Protein AF-A0A9D2SIC4-F1 (afdb_monomer_lite)

Foldseek 3Di:
DPVVVVVVVVVVVVVVVVVVLVVLLVVLVVLLVVLVVLVVCLVVVLVVVQVVCCVVPVDGDPDPVVSCCDPPNVVSNVSSVVSNCSSVVSNVCSVCCVVCVVVVVVVVVVVVVVVVD

Organism: NCBI:txid2838495

Radius of gyration: 25.0 Å; chains: 1; bounding box: 64×17×77 Å

pLDDT: mean 76.5, std 6.78, range [53.62, 87.38]

Structure (mmCIF, N/CA/C/O backbone):
data_AF-A0A9D2SIC4-F1
#
_entry.id   AF-A0A9D2SIC4-F1
#
loop_
_atom_site.group_PDB
_atom_site.id
_atom_site.type_symbol
_atom_site.label_atom_id
_atom_site.label_alt_id
_atom_site.label_comp_id
_atom_site.label_asym_id
_atom_site.label_entity_id
_atom_site.label_seq_id
_atom_site.pdbx_PDB_ins_code
_atom_site.Cartn_x
_atom_site.Cartn_y
_atom_site.Cartn_z
_atom_s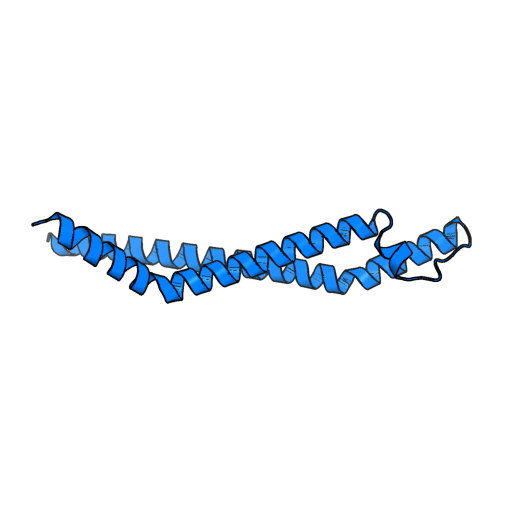ite.occupancy
_atom_site.B_iso_or_equiv
_atom_site.auth_seq_id
_atom_site.auth_comp_id
_atom_site.auth_asym_id
_atom_site.auth_atom_id
_atom_site.pdbx_PDB_model_num
ATOM 1 N N . MET A 1 1 ? -14.793 -7.839 49.704 1.00 56.19 1 MET A N 1
ATOM 2 C CA . MET A 1 1 ? -13.582 -8.036 48.871 1.00 56.19 1 MET A CA 1
ATOM 3 C C . MET A 1 1 ? -13.910 -8.472 47.438 1.00 56.19 1 MET A C 1
ATOM 5 O O . MET A 1 1 ? -12.996 -8.715 46.670 1.00 56.19 1 MET A O 1
ATOM 9 N N . THR A 1 2 ? -15.197 -8.521 47.065 1.00 61.50 2 THR A N 1
ATOM 10 C CA . THR A 1 2 ? -15.716 -9.109 45.822 1.00 61.50 2 THR A CA 1
ATOM 11 C C . THR A 1 2 ? -15.608 -8.198 44.596 1.00 61.50 2 THR A C 1
ATOM 13 O O . THR A 1 2 ? -15.353 -8.634 43.485 1.00 61.50 2 THR A O 1
ATOM 16 N N . ALA A 1 3 ? -15.814 -6.900 44.801 1.00 63.94 3 ALA A N 1
ATOM 17 C CA . ALA A 1 3 ? -15.863 -5.926 43.716 1.00 63.94 3 ALA A CA 1
ATOM 18 C C . ALA A 1 3 ? -14.479 -5.646 43.106 1.00 63.94 3 ALA A C 1
ATOM 20 O O . ALA A 1 3 ? -14.366 -5.395 41.912 1.00 63.94 3 ALA A O 1
ATOM 21 N N . ASP A 1 4 ? -13.423 -5.755 43.911 1.00 66.12 4 ASP A N 1
ATOM 22 C CA . ASP A 1 4 ? -12.075 -5.314 43.541 1.00 66.12 4 ASP A CA 1
ATOM 23 C C . ASP A 1 4 ? -11.447 -6.183 42.435 1.00 66.12 4 ASP A C 1
ATOM 25 O O . ASP A 1 4 ? -10.745 -5.693 41.553 1.00 66.12 4 ASP A O 1
ATOM 29 N N . TYR A 1 5 ? -11.761 -7.483 42.412 1.00 67.25 5 TYR A N 1
ATOM 30 C CA . TYR A 1 5 ? -11.311 -8.382 41.345 1.00 67.25 5 TYR A CA 1
ATOM 31 C C . TYR A 1 5 ? -12.154 -8.303 40.073 1.00 67.25 5 TYR A C 1
ATOM 33 O O . TYR A 1 5 ? -11.638 -8.597 38.995 1.00 67.25 5 TYR A O 1
ATOM 41 N N . ILE A 1 6 ? -13.421 -7.899 40.177 1.00 72.69 6 ILE A N 1
ATOM 42 C CA . ILE A 1 6 ? -14.285 -7.692 39.008 1.00 72.69 6 ILE A CA 1
ATOM 43 C C . ILE A 1 6 ? -13.803 -6.455 38.249 1.00 72.69 6 ILE A C 1
ATOM 45 O O . ILE A 1 6 ? -13.565 -6.537 37.048 1.00 72.69 6 ILE A O 1
ATOM 49 N N . ILE A 1 7 ? -13.539 -5.360 38.969 1.00 71.81 7 ILE A N 1
ATOM 50 C CA . ILE A 1 7 ? -13.030 -4.108 38.394 1.00 71.81 7 ILE A CA 1
ATOM 51 C C . ILE A 1 7 ? -11.665 -4.346 37.731 1.00 71.81 7 ILE A C 1
ATOM 53 O O . ILE A 1 7 ? -11.491 -4.078 36.545 1.00 71.81 7 ILE A O 1
ATOM 57 N N . LYS A 1 8 ? -10.729 -4.993 38.440 1.00 72.00 8 LYS A N 1
ATOM 58 C CA . LYS A 1 8 ? -9.387 -5.286 37.909 1.00 72.00 8 LYS A CA 1
ATOM 59 C C . LYS A 1 8 ? -9.402 -6.217 36.686 1.00 72.00 8 LYS A C 1
ATOM 61 O O . LYS A 1 8 ? -8.562 -6.084 35.794 1.00 72.00 8 LYS A O 1
ATOM 66 N N . GLY A 1 9 ? -10.340 -7.167 36.635 1.00 68.38 9 GLY A N 1
ATOM 67 C CA . GLY A 1 9 ? -10.537 -8.048 35.481 1.00 68.38 9 GLY A CA 1
ATOM 68 C C . GLY A 1 9 ? -11.117 -7.319 34.265 1.00 68.38 9 GLY A C 1
ATOM 69 O O . GLY A 1 9 ? -10.720 -7.591 33.128 1.00 68.38 9 GLY A O 1
ATOM 70 N N . GLU A 1 10 ? -12.019 -6.370 34.499 1.00 69.88 10 GLU A N 1
ATOM 71 C CA . GLU A 1 10 ? -12.641 -5.555 33.457 1.00 69.88 10 GLU A CA 1
ATOM 72 C C . GLU A 1 10 ? -11.651 -4.545 32.856 1.00 69.88 10 GLU A C 1
ATOM 74 O O . GLU A 1 10 ? -11.548 -4.443 31.629 1.00 69.88 10 GLU A O 1
ATOM 79 N N . ASP A 1 11 ? -10.819 -3.919 33.694 1.00 67.38 11 ASP A N 1
ATOM 80 C CA . ASP A 1 11 ? -9.746 -3.007 33.281 1.00 67.38 11 ASP A CA 1
ATOM 81 C C . ASP A 1 11 ? -8.703 -3.703 32.397 1.00 67.38 11 ASP A C 1
ATOM 83 O O . ASP A 1 11 ? -8.354 -3.214 31.317 1.00 67.38 11 ASP A O 1
ATOM 87 N N . ALA A 1 12 ? -8.247 -4.895 32.800 1.00 67.81 12 ALA A N 1
ATOM 88 C CA . ALA A 1 12 ? -7.274 -5.677 32.037 1.00 67.81 12 ALA A CA 1
ATOM 89 C C . ALA A 1 12 ? -7.822 -6.105 30.663 1.00 67.81 12 ALA A C 1
ATOM 91 O O . ALA A 1 12 ? -7.109 -6.086 29.651 1.00 67.81 12 ALA A O 1
ATOM 92 N N . LYS A 1 13 ? -9.111 -6.462 30.595 1.00 68.75 13 LYS A N 1
ATOM 93 C CA . LYS A 1 13 ? -9.782 -6.827 29.341 1.00 68.75 13 LYS A CA 1
ATOM 94 C C . LYS A 1 13 ? -9.932 -5.611 28.424 1.00 68.75 13 LYS A C 1
ATOM 96 O O . LYS A 1 13 ? -9.651 -5.705 27.227 1.00 68.75 13 LYS A O 1
ATOM 101 N N . ASN A 1 14 ? -10.323 -4.463 28.974 1.00 68.94 14 ASN A N 1
ATOM 102 C CA . ASN A 1 14 ? -10.494 -3.223 28.221 1.00 68.94 14 ASN A CA 1
ATOM 103 C C . ASN A 1 14 ? -9.150 -2.711 27.667 1.00 68.94 14 ASN A C 1
ATOM 105 O O . ASN A 1 14 ? -9.034 -2.399 26.476 1.00 68.94 14 ASN A O 1
ATOM 109 N N . GLN A 1 15 ? -8.089 -2.769 28.475 1.00 70.69 15 GLN A N 1
ATOM 110 C CA . GLN A 1 15 ? -6.729 -2.423 28.065 1.00 70.69 15 GLN A CA 1
ATOM 111 C C . GLN A 1 15 ? -6.230 -3.302 26.909 1.00 70.69 15 GLN A C 1
ATOM 113 O O . GLN A 1 15 ? -5.744 -2.777 25.905 1.00 70.69 15 GLN A O 1
ATOM 118 N N . LYS A 1 16 ? -6.420 -4.628 26.993 1.00 69.44 16 LYS A N 1
ATOM 119 C CA . LYS A 1 16 ? -6.037 -5.564 25.923 1.00 69.44 16 LYS A CA 1
ATOM 120 C C . LYS A 1 16 ? -6.768 -5.266 24.611 1.00 69.44 16 LYS A C 1
ATOM 122 O O . LYS A 1 16 ? -6.141 -5.185 23.559 1.00 69.44 16 LYS A O 1
ATOM 127 N N . THR A 1 17 ? -8.082 -5.029 24.669 1.00 71.81 17 THR A N 1
ATOM 128 C CA . THR A 1 17 ? -8.867 -4.708 23.462 1.00 71.81 17 THR A CA 1
ATOM 129 C C . THR A 1 17 ? -8.482 -3.370 22.832 1.00 71.81 17 THR A C 1
ATOM 131 O O . THR A 1 17 ? -8.541 -3.222 21.612 1.00 71.81 17 THR A O 1
ATOM 134 N N . THR A 1 18 ? -8.062 -2.399 23.642 1.00 69.25 18 THR A N 1
ATOM 135 C CA . THR A 1 18 ? -7.601 -1.090 23.164 1.00 69.25 18 THR A CA 1
ATOM 136 C C . THR A 1 18 ? -6.216 -1.192 22.527 1.00 69.25 18 THR A C 1
ATOM 138 O O . THR A 1 18 ? -5.962 -0.565 21.497 1.00 69.25 18 THR A O 1
ATOM 141 N N . PHE A 1 19 ? -5.339 -2.030 23.082 1.00 70.38 19 PHE A N 1
ATOM 142 C CA . PHE A 1 19 ? -4.017 -2.297 22.526 1.00 70.38 19 PHE A CA 1
ATOM 143 C C . PHE A 1 19 ? -4.097 -3.008 21.167 1.00 70.38 19 PHE A C 1
ATOM 145 O O . PHE A 1 19 ? -3.541 -2.509 20.190 1.00 70.38 19 PHE A O 1
ATOM 152 N N . ASP A 1 20 ? -4.878 -4.088 21.057 1.00 73.88 20 ASP A N 1
ATOM 153 C CA . ASP A 1 20 ? -5.068 -4.821 19.793 1.00 73.88 20 ASP A CA 1
ATOM 154 C C . ASP A 1 20 ? -5.634 -3.933 18.674 1.00 73.88 20 ASP A C 1
ATOM 156 O O . ASP A 1 20 ? -5.272 -4.074 17.503 1.00 73.88 20 ASP A O 1
ATOM 160 N N . LYS A 1 21 ? -6.508 -2.981 19.021 1.00 71.94 21 LYS A N 1
ATOM 161 C CA . LYS A 1 21 ? -7.026 -1.987 18.071 1.00 71.94 21 LYS A CA 1
ATOM 162 C C . LYS A 1 21 ? -5.931 -1.065 17.549 1.00 71.94 21 LYS A C 1
ATOM 164 O O . LYS A 1 21 ? -5.830 -0.879 16.338 1.00 71.94 21 LYS A O 1
ATOM 169 N N . ARG A 1 22 ? -5.111 -0.503 18.443 1.00 75.38 22 ARG A N 1
ATOM 170 C CA . ARG A 1 22 ? -4.008 0.392 18.060 1.00 75.38 22 ARG A CA 1
ATOM 171 C C . ARG A 1 22 ? -2.983 -0.337 17.202 1.00 75.38 22 ARG A C 1
ATOM 173 O O . ARG A 1 22 ? -2.556 0.205 16.190 1.00 75.38 22 ARG A O 1
ATOM 180 N N . VAL A 1 23 ? -2.664 -1.583 17.547 1.00 80.75 23 VAL A N 1
ATOM 181 C CA . VAL A 1 23 ? -1.759 -2.430 16.759 1.00 80.75 23 VAL A CA 1
ATOM 182 C C . VAL A 1 23 ? -2.316 -2.677 15.358 1.00 80.75 23 VAL A C 1
ATOM 184 O O . VAL A 1 23 ? -1.598 -2.474 14.384 1.00 80.75 23 VAL A O 1
ATOM 187 N N . LYS A 1 24 ? -3.602 -3.030 15.217 1.00 75.81 24 LYS A N 1
ATOM 188 C CA . LYS A 1 24 ? -4.227 -3.191 13.891 1.00 75.81 24 LYS A CA 1
ATOM 189 C C . LYS A 1 24 ? -4.168 -1.911 13.061 1.00 75.81 24 LYS A C 1
ATOM 191 O O . LYS A 1 24 ? -3.833 -1.976 11.884 1.00 75.81 24 LYS A O 1
ATOM 196 N N . LEU A 1 25 ? -4.454 -0.760 13.667 1.00 78.38 25 LEU A N 1
ATOM 197 C CA . LEU A 1 25 ? -4.444 0.528 12.973 1.00 78.38 25 LEU A CA 1
ATOM 198 C C . LEU A 1 25 ? -3.028 0.900 12.498 1.00 78.38 25 LEU A C 1
ATOM 200 O O . LEU A 1 25 ? -2.860 1.321 11.356 1.00 78.38 25 LEU A O 1
ATOM 204 N N . ILE A 1 26 ? -2.008 0.650 13.327 1.00 82.62 26 ILE A N 1
ATOM 205 C CA . ILE A 1 26 ? -0.597 0.829 12.955 1.00 82.62 26 ILE A CA 1
ATOM 206 C C . ILE A 1 26 ? -0.212 -0.116 11.812 1.00 82.62 26 ILE A C 1
ATOM 208 O O . ILE A 1 26 ? 0.383 0.337 10.842 1.00 82.62 26 ILE A O 1
ATOM 212 N N . ILE A 1 27 ? -0.583 -1.400 11.877 1.00 83.50 27 ILE A N 1
ATOM 213 C CA . ILE A 1 27 ? -0.276 -2.376 10.818 1.00 83.50 27 ILE A CA 1
ATOM 214 C C . ILE A 1 27 ? -0.887 -1.938 9.484 1.00 83.50 27 ILE A C 1
ATOM 216 O O . ILE A 1 27 ? -0.170 -1.879 8.489 1.00 83.50 27 ILE A O 1
ATOM 220 N N . PHE A 1 28 ? -2.176 -1.577 9.453 1.00 81.62 28 PHE A N 1
ATOM 221 C CA . PHE A 1 28 ? -2.827 -1.111 8.222 1.00 81.62 28 PHE A CA 1
ATOM 222 C C . PHE A 1 28 ? -2.234 0.205 7.707 1.00 81.62 28 PHE A C 1
ATOM 224 O O . PHE A 1 28 ? -2.057 0.359 6.499 1.00 81.62 28 PHE A O 1
ATOM 231 N N . GLY A 1 29 ? -1.868 1.122 8.608 1.00 80.44 29 GLY A N 1
ATOM 232 C CA . GLY A 1 29 ? -1.168 2.357 8.258 1.00 80.44 29 GLY A CA 1
ATOM 233 C C . GLY A 1 29 ? 0.201 2.100 7.626 1.00 80.44 29 GLY A C 1
ATOM 234 O O . GLY A 1 29 ? 0.508 2.664 6.579 1.00 80.44 29 GLY A O 1
ATOM 235 N N . VAL A 1 30 ? 0.997 1.196 8.204 1.00 85.25 30 VAL A N 1
ATOM 236 C CA . VAL A 1 30 ? 2.307 0.796 7.666 1.00 85.25 30 VAL A CA 1
ATOM 237 C C . VAL A 1 30 ? 2.153 0.097 6.314 1.00 85.25 30 VAL A C 1
ATOM 239 O O . VAL A 1 30 ? 2.870 0.435 5.378 1.00 85.25 30 VAL A O 1
ATOM 242 N N . MET A 1 31 ? 1.187 -0.815 6.167 1.00 79.31 31 MET A N 1
ATOM 243 C CA . MET A 1 31 ? 0.907 -1.498 4.895 1.00 79.31 31 MET A CA 1
ATOM 244 C C . MET A 1 31 ? 0.517 -0.514 3.787 1.00 79.31 31 MET A C 1
ATOM 246 O O . MET A 1 31 ? 1.051 -0.588 2.680 1.00 79.31 31 MET A O 1
ATOM 250 N N . SER A 1 32 ? -0.359 0.446 4.100 1.00 82.62 32 SER A N 1
ATOM 251 C CA . SER A 1 32 ? -0.737 1.511 3.168 1.00 82.62 32 SER A CA 1
ATOM 252 C C . SER A 1 32 ? 0.451 2.413 2.825 1.00 82.62 32 SER A C 1
ATOM 254 O O . SER A 1 32 ? 0.602 2.805 1.670 1.00 82.62 32 SER A O 1
ATOM 256 N N . GLY A 1 33 ? 1.296 2.735 3.808 1.00 83.81 33 GLY A N 1
ATOM 257 C CA . GLY A 1 33 ? 2.499 3.542 3.614 1.00 83.81 33 GLY A CA 1
ATOM 258 C C . GLY A 1 33 ? 3.509 2.862 2.691 1.00 83.81 33 GLY A C 1
ATOM 259 O O . GLY A 1 33 ? 3.992 3.485 1.751 1.00 83.81 33 GLY A O 1
ATOM 260 N N . ILE A 1 34 ? 3.768 1.568 2.894 1.00 86.25 34 ILE A N 1
ATOM 261 C CA . ILE A 1 34 ? 4.649 0.771 2.028 1.00 86.25 34 ILE A CA 1
ATOM 262 C C . ILE A 1 34 ? 4.084 0.698 0.604 1.00 86.25 34 ILE A C 1
ATOM 264 O O . ILE A 1 34 ? 4.829 0.901 -0.352 1.00 86.25 34 ILE A O 1
ATOM 268 N N . GLY A 1 35 ? 2.774 0.469 0.449 1.00 83.56 35 GLY A N 1
ATOM 269 C CA . GLY A 1 35 ? 2.112 0.477 -0.860 1.00 83.56 35 GLY A CA 1
ATOM 270 C C . GLY A 1 35 ? 2.246 1.822 -1.584 1.00 83.56 35 GLY A C 1
ATOM 271 O O . GLY A 1 35 ? 2.592 1.855 -2.762 1.00 83.56 35 GLY A O 1
ATOM 272 N N . ALA A 1 36 ? 2.060 2.937 -0.873 1.00 84.50 36 ALA A N 1
ATOM 273 C CA . ALA A 1 36 ? 2.228 4.278 -1.434 1.00 84.50 36 ALA A CA 1
ATOM 274 C C . ALA A 1 36 ? 3.681 4.560 -1.846 1.00 84.50 36 ALA A C 1
ATOM 276 O O . ALA A 1 36 ? 3.923 5.073 -2.936 1.00 84.50 36 ALA A O 1
ATOM 277 N N . VAL A 1 37 ? 4.654 4.181 -1.012 1.00 87.38 37 VAL A N 1
ATOM 278 C CA . VAL A 1 37 ? 6.082 4.314 -1.339 1.00 87.38 37 VAL A CA 1
ATOM 279 C C . VAL A 1 37 ? 6.436 3.478 -2.570 1.00 87.38 37 VAL A C 1
ATOM 281 O O . VAL A 1 37 ? 7.111 3.981 -3.463 1.00 87.38 37 VAL A O 1
ATOM 284 N N . LEU A 1 38 ? 5.931 2.246 -2.680 1.00 81.81 38 LEU A N 1
ATOM 285 C CA . LEU A 1 38 ? 6.109 1.410 -3.873 1.00 81.81 38 LEU A CA 1
ATOM 286 C C . LEU A 1 38 ? 5.495 2.048 -5.129 1.00 81.81 38 LEU A C 1
ATOM 288 O O . LEU A 1 38 ? 6.134 2.046 -6.179 1.00 81.81 38 LEU A O 1
ATOM 292 N N . CYS A 1 39 ? 4.312 2.660 -5.024 1.00 82.69 39 CYS A N 1
ATOM 293 C CA . CYS A 1 39 ? 3.715 3.435 -6.117 1.00 82.69 39 CYS A CA 1
ATOM 294 C C . CYS A 1 39 ? 4.560 4.653 -6.521 1.00 82.69 39 CYS A C 1
ATOM 296 O O . CYS A 1 39 ? 4.644 4.969 -7.704 1.00 82.69 39 CYS A O 1
ATOM 298 N N . CYS A 1 40 ? 5.218 5.323 -5.575 1.00 82.06 40 CYS A N 1
ATOM 299 C CA . CYS A 1 40 ? 6.122 6.436 -5.877 1.00 82.06 40 CYS A CA 1
ATOM 300 C C . CYS A 1 40 ? 7.469 5.978 -6.458 1.00 82.06 40 CYS A C 1
ATOM 302 O O . CYS A 1 40 ? 8.111 6.739 -7.177 1.00 82.06 40 CYS A O 1
ATOM 304 N N . LEU A 1 41 ? 7.906 4.754 -6.151 1.00 83.12 41 LEU A N 1
ATOM 305 C CA . LEU A 1 41 ? 9.141 4.156 -6.671 1.00 83.12 41 LEU A CA 1
ATOM 306 C C . LEU A 1 41 ? 8.948 3.479 -8.036 1.00 83.12 41 LEU A C 1
ATOM 308 O O . LEU A 1 41 ? 9.923 3.249 -8.745 1.00 83.12 41 LEU A O 1
ATOM 312 N N . LEU A 1 42 ? 7.711 3.183 -8.435 1.00 81.25 42 LEU A N 1
ATOM 313 C CA . LEU A 1 42 ? 7.361 2.600 -9.737 1.00 81.25 42 LEU A CA 1
ATOM 314 C C . LEU A 1 42 ? 8.010 3.321 -10.941 1.00 81.25 42 LEU A C 1
ATOM 316 O O . LEU A 1 42 ? 8.606 2.634 -11.770 1.00 81.25 42 LEU A O 1
ATOM 320 N N . PRO A 1 43 ? 7.999 4.668 -11.027 1.00 78.06 43 PRO A N 1
ATOM 321 C CA . PRO A 1 43 ? 8.692 5.412 -12.084 1.00 78.06 43 PRO A CA 1
ATOM 322 C C . PRO A 1 43 ? 10.221 5.245 -12.078 1.00 78.06 43 PRO A C 1
ATOM 324 O O . PRO A 1 43 ? 10.860 5.401 -13.115 1.00 78.06 43 PRO A O 1
ATOM 327 N N . LEU A 1 44 ? 10.824 4.928 -10.928 1.00 80.12 44 LEU A N 1
ATOM 328 C CA . LEU A 1 44 ? 12.261 4.654 -10.824 1.00 80.12 44 LEU A CA 1
ATOM 329 C C . LEU A 1 44 ? 12.593 3.224 -11.263 1.00 80.12 44 LEU A C 1
ATOM 331 O O . LEU A 1 44 ? 13.583 3.007 -11.952 1.00 80.12 44 LEU A O 1
ATOM 335 N N . PHE A 1 45 ? 11.754 2.243 -10.924 1.00 80.12 45 PHE A N 1
ATOM 336 C CA . PHE A 1 45 ? 11.907 0.886 -11.462 1.00 80.12 45 PHE A CA 1
ATOM 337 C C . PHE A 1 45 ? 11.722 0.857 -12.980 1.00 80.12 45 PHE A C 1
ATOM 339 O O . PHE A 1 45 ? 12.469 0.182 -13.685 1.00 80.12 45 PHE A O 1
ATOM 346 N N . ALA A 1 46 ? 10.769 1.645 -13.474 1.00 77.31 46 ALA A N 1
ATOM 347 C CA . ALA A 1 46 ? 10.534 1.864 -14.890 1.00 77.31 46 ALA A CA 1
ATOM 348 C C . ALA A 1 46 ? 11.774 2.365 -15.637 1.00 77.31 46 ALA A C 1
ATOM 350 O O . ALA A 1 46 ? 12.165 1.781 -16.646 1.00 77.31 46 ALA A O 1
ATOM 351 N N . SER A 1 47 ? 12.416 3.420 -15.129 1.00 78.50 47 SER A N 1
ATOM 352 C CA . SER A 1 47 ? 13.589 3.999 -15.784 1.00 78.50 47 SER A CA 1
ATOM 353 C C . SER A 1 47 ? 14.788 3.048 -15.778 1.00 78.50 47 SER A C 1
ATOM 355 O O . SER A 1 47 ? 15.474 2.931 -16.792 1.00 78.50 47 SER A O 1
ATOM 357 N N . ILE A 1 48 ? 15.008 2.311 -14.682 1.00 80.56 48 ILE A N 1
ATOM 358 C CA . ILE A 1 48 ? 16.082 1.310 -14.581 1.00 80.56 48 ILE A CA 1
ATOM 359 C C . ILE A 1 48 ? 15.864 0.170 -15.582 1.00 80.56 48 ILE A C 1
ATOM 361 O O . ILE A 1 48 ? 16.804 -0.232 -16.268 1.00 80.56 48 ILE A O 1
ATOM 365 N N . TYR A 1 49 ? 14.635 -0.338 -15.692 1.00 78.88 49 TYR A N 1
ATOM 366 C CA . TYR A 1 49 ? 14.294 -1.384 -16.656 1.00 78.88 49 TYR A CA 1
ATOM 367 C C . TYR A 1 49 ? 14.515 -0.917 -18.096 1.00 78.88 49 TYR A C 1
ATOM 369 O O . TYR A 1 49 ? 15.199 -1.584 -18.870 1.00 78.88 49 TYR A O 1
ATOM 377 N N . GLN A 1 50 ? 14.008 0.271 -18.430 1.00 75.31 50 GLN A N 1
ATOM 378 C CA . GLN A 1 50 ? 14.133 0.839 -19.766 1.00 75.31 50 GLN A CA 1
ATOM 379 C C . GLN A 1 50 ? 15.605 1.073 -20.146 1.00 75.31 50 GLN A C 1
ATOM 381 O O . GLN A 1 50 ? 16.006 0.825 -21.282 1.00 75.31 50 GLN A O 1
ATOM 386 N N . GLN A 1 51 ? 16.442 1.471 -19.185 1.00 80.38 51 GLN A N 1
ATOM 387 C CA . GLN A 1 51 ? 17.880 1.617 -19.398 1.00 80.38 51 GLN A CA 1
ATOM 388 C C . GLN A 1 51 ? 18.607 0.268 -19.539 1.00 80.38 51 GLN A C 1
ATOM 390 O O . GLN A 1 51 ? 19.557 0.158 -20.314 1.00 80.38 51 GLN A O 1
ATOM 395 N N . SER A 1 52 ? 18.156 -0.774 -18.837 1.00 78.69 52 SER A N 1
ATOM 396 C CA . SER A 1 52 ? 18.679 -2.138 -18.984 1.00 78.69 52 SER A CA 1
ATOM 397 C C . SER A 1 52 ? 18.382 -2.720 -20.368 1.00 78.69 52 SER A C 1
ATOM 399 O O . SER A 1 52 ? 19.263 -3.326 -20.986 1.00 78.69 52 SER A O 1
ATOM 401 N N . GLU A 1 53 ? 17.160 -2.530 -20.871 1.00 75.69 53 GLU A N 1
ATOM 402 C CA . GLU A 1 53 ? 16.796 -2.946 -22.226 1.00 75.69 53 GLU A CA 1
ATOM 403 C C . GLU A 1 53 ? 17.573 -2.171 -23.287 1.00 75.69 53 GLU A C 1
ATOM 405 O O . GLU A 1 53 ? 18.120 -2.784 -24.204 1.00 75.69 53 GLU A O 1
ATOM 410 N N . PHE A 1 54 ? 17.721 -0.854 -23.116 1.00 79.44 54 PHE A N 1
ATOM 411 C CA . PHE A 1 54 ? 18.520 -0.032 -24.021 1.00 79.44 54 PHE A CA 1
ATOM 412 C C . PHE A 1 54 ? 19.971 -0.519 -24.112 1.00 79.44 54 PHE A C 1
ATOM 414 O O . PHE A 1 54 ? 20.518 -0.641 -25.205 1.00 79.44 54 PHE A O 1
ATOM 421 N N . ASN A 1 55 ? 20.585 -0.871 -22.981 1.00 79.12 55 ASN A N 1
ATOM 422 C CA . ASN A 1 55 ? 21.957 -1.378 -22.954 1.00 79.12 55 ASN A CA 1
ATOM 423 C C . ASN A 1 55 ? 22.107 -2.777 -23.574 1.00 79.12 55 ASN A C 1
ATOM 425 O O . ASN A 1 55 ? 23.190 -3.116 -24.043 1.00 79.12 55 ASN A O 1
ATOM 429 N N . SER A 1 56 ? 21.050 -3.591 -23.556 1.00 80.56 56 SER A N 1
ATOM 430 C CA . SER A 1 56 ? 21.112 -4.988 -24.005 1.00 80.56 56 SER A CA 1
ATOM 431 C C . SER A 1 56 ? 20.674 -5.164 -25.465 1.00 80.56 56 SER A C 1
ATOM 433 O O . SER A 1 56 ? 21.230 -6.002 -26.170 1.00 80.56 56 SER A O 1
ATOM 435 N N . TRP A 1 57 ? 19.706 -4.369 -25.931 1.00 80.00 57 TRP A N 1
ATOM 436 C CA . TRP A 1 57 ? 19.061 -4.521 -27.245 1.00 80.00 57 TRP A CA 1
ATOM 437 C C . TRP A 1 57 ? 19.119 -3.244 -28.096 1.00 80.00 57 TRP A C 1
ATOM 439 O O . TRP A 1 57 ? 18.752 -3.271 -29.268 1.00 80.00 57 TRP A O 1
ATOM 449 N N . GLY A 1 58 ? 19.573 -2.116 -27.534 1.00 78.50 58 GLY A N 1
ATOM 450 C CA . GLY A 1 58 ? 19.636 -0.824 -28.228 1.00 78.50 58 GLY A CA 1
ATOM 451 C C . GLY A 1 58 ? 18.272 -0.172 -28.480 1.00 78.50 58 GLY A C 1
ATOM 452 O O . GLY A 1 58 ? 18.204 0.868 -29.134 1.00 78.50 58 GLY A O 1
ATOM 453 N N . SER A 1 59 ? 17.184 -0.764 -27.982 1.00 69.00 59 SER A N 1
ATOM 454 C CA . SER A 1 59 ? 15.812 -0.298 -28.178 1.00 69.00 59 SER A CA 1
ATOM 455 C C . SER A 1 59 ? 15.225 0.289 -26.898 1.00 69.00 59 SER A C 1
ATOM 457 O O . SER A 1 59 ? 15.476 -0.203 -25.802 1.00 69.00 59 SER A O 1
ATOM 459 N N . CYS A 1 60 ? 14.412 1.334 -27.050 1.00 67.75 60 CYS A N 1
ATOM 460 C CA . CYS A 1 60 ? 13.676 1.982 -25.967 1.00 67.75 60 CYS A CA 1
ATOM 461 C C . CYS A 1 60 ? 12.202 2.099 -26.358 1.00 67.75 60 CYS A C 1
ATOM 463 O O . CYS A 1 60 ? 11.891 2.495 -27.484 1.00 67.75 60 CYS A O 1
ATOM 465 N N . TYR A 1 61 ? 11.291 1.831 -25.424 1.00 66.50 61 TYR A N 1
ATOM 466 C CA . TYR A 1 61 ? 9.865 2.060 -25.648 1.00 66.50 61 TYR A CA 1
ATOM 467 C C . TYR A 1 61 ? 9.556 3.559 -25.744 1.00 66.50 61 TYR A C 1
ATOM 469 O O . TYR A 1 61 ? 9.900 4.335 -24.854 1.00 66.50 61 TYR A O 1
ATOM 477 N N . SER A 1 62 ? 8.862 3.975 -26.809 1.00 67.19 62 SER A N 1
ATOM 478 C CA . SER A 1 62 ? 8.381 5.361 -26.952 1.00 67.19 62 SER A CA 1
ATOM 479 C C . SER A 1 62 ? 7.130 5.654 -26.127 1.00 67.19 62 SER A C 1
ATOM 481 O O . SER A 1 62 ? 6.857 6.812 -25.825 1.00 67.19 62 SER A O 1
ATOM 483 N N . ASN A 1 63 ? 6.348 4.626 -25.782 1.00 72.81 63 ASN A N 1
ATOM 484 C CA . ASN A 1 63 ? 5.104 4.784 -25.037 1.00 72.81 63 ASN A CA 1
ATOM 485 C C . ASN A 1 63 ? 5.241 4.228 -23.620 1.00 72.81 63 ASN A C 1
ATOM 487 O O . ASN A 1 63 ? 5.580 3.058 -23.436 1.00 72.81 63 ASN A O 1
ATOM 491 N N . ALA A 1 64 ? 4.893 5.062 -22.638 1.00 66.44 64 ALA A N 1
ATOM 492 C CA . ALA A 1 64 ? 4.930 4.702 -21.234 1.00 66.44 64 ALA A CA 1
ATOM 493 C C . ALA A 1 64 ? 4.014 3.515 -20.892 1.00 66.44 64 ALA A C 1
ATOM 495 O O . ALA A 1 64 ? 4.348 2.661 -20.080 1.00 66.44 64 ALA A O 1
ATOM 496 N N . ASN A 1 65 ? 2.854 3.437 -21.541 1.00 68.19 65 ASN A N 1
ATOM 497 C CA . ASN A 1 65 ? 1.864 2.416 -21.222 1.00 68.19 65 ASN A CA 1
ATOM 498 C C . ASN A 1 65 ? 2.342 0.996 -21.561 1.00 68.19 65 ASN A C 1
ATOM 500 O O . ASN A 1 65 ? 2.082 0.073 -20.798 1.00 68.19 65 ASN A O 1
ATOM 504 N N . ASN A 1 66 ? 3.067 0.830 -22.672 1.00 69.56 66 ASN A N 1
ATOM 505 C CA . ASN A 1 66 ? 3.534 -0.488 -23.102 1.00 69.56 66 ASN A CA 1
ATOM 506 C C . ASN A 1 66 ? 4.595 -1.046 -22.146 1.00 69.56 66 ASN A C 1
ATOM 508 O O . ASN A 1 66 ? 4.510 -2.215 -21.780 1.00 69.56 66 ASN A O 1
ATOM 512 N N . TYR A 1 67 ? 5.520 -0.202 -21.672 1.00 67.94 67 TYR A N 1
ATOM 513 C CA . TYR A 1 67 ? 6.570 -0.654 -20.754 1.00 67.94 67 TYR A CA 1
ATOM 514 C C . TYR A 1 67 ? 6.006 -0.997 -19.362 1.00 67.94 67 TYR A C 1
ATOM 516 O O . TYR A 1 67 ? 6.480 -1.923 -18.710 1.00 67.94 67 TYR A O 1
ATOM 524 N N . ILE A 1 68 ? 4.994 -0.265 -18.870 1.00 72.31 68 ILE A N 1
ATOM 525 C CA . ILE A 1 68 ? 4.438 -0.486 -17.519 1.00 72.31 68 ILE A CA 1
ATOM 526 C C . ILE A 1 68 ? 3.724 -1.840 -17.434 1.00 72.31 68 ILE A C 1
ATOM 528 O O . ILE A 1 68 ? 3.696 -2.470 -16.376 1.00 72.31 68 ILE A O 1
ATOM 532 N N . THR A 1 69 ? 3.141 -2.292 -18.545 1.00 69.69 69 THR A N 1
ATOM 533 C CA . THR A 1 69 ? 2.450 -3.583 -18.637 1.00 69.69 6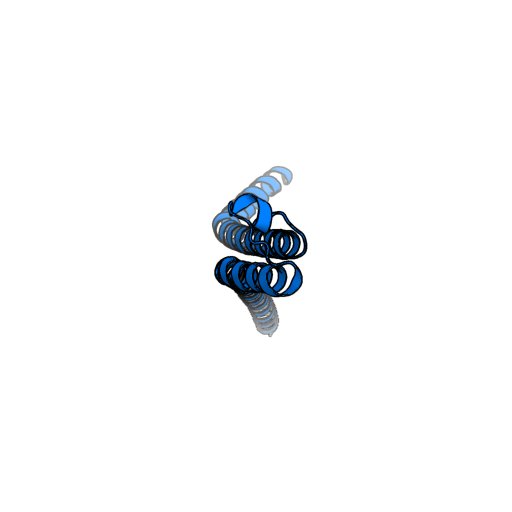9 THR A CA 1
ATOM 534 C C . THR A 1 69 ? 3.380 -4.770 -18.874 1.00 69.69 69 THR A C 1
ATOM 536 O O . THR A 1 69 ? 2.940 -5.912 -18.746 1.00 69.69 69 THR A O 1
ATOM 539 N N . GLU A 1 70 ? 4.657 -4.536 -19.164 1.00 76.12 70 GLU A N 1
ATOM 540 C CA . GLU A 1 70 ? 5.624 -5.610 -19.356 1.00 76.12 70 GLU A CA 1
ATOM 541 C C . GLU A 1 70 ? 6.126 -6.188 -18.035 1.00 76.12 70 GLU A C 1
ATOM 543 O O . GLU A 1 70 ? 6.082 -5.574 -16.962 1.00 76.12 70 GLU A O 1
ATOM 548 N N . TRP A 1 71 ? 6.542 -7.447 -18.099 1.00 68.81 71 TRP A N 1
ATOM 549 C CA . TRP A 1 71 ? 7.116 -8.140 -16.959 1.00 68.81 71 TRP A CA 1
ATOM 550 C C . TRP A 1 71 ? 8.581 -7.706 -16.821 1.00 68.81 71 TRP A C 1
ATOM 552 O O . TRP A 1 71 ? 9.296 -7.779 -17.816 1.00 68.81 71 TRP A O 1
ATOM 562 N N . PRO A 1 72 ? 9.064 -7.265 -15.642 1.00 72.31 72 PRO A N 1
ATOM 563 C CA . PRO A 1 72 ? 8.497 -7.440 -14.297 1.00 72.31 72 PRO A CA 1
ATOM 564 C C . PRO A 1 72 ? 7.731 -6.231 -13.714 1.00 72.31 72 PRO A C 1
ATOM 566 O O . PRO A 1 72 ? 7.172 -6.344 -12.619 1.00 72.31 72 PRO A O 1
ATOM 569 N N . ILE A 1 73 ? 7.689 -5.081 -14.397 1.00 80.06 73 ILE A N 1
ATOM 570 C CA . IL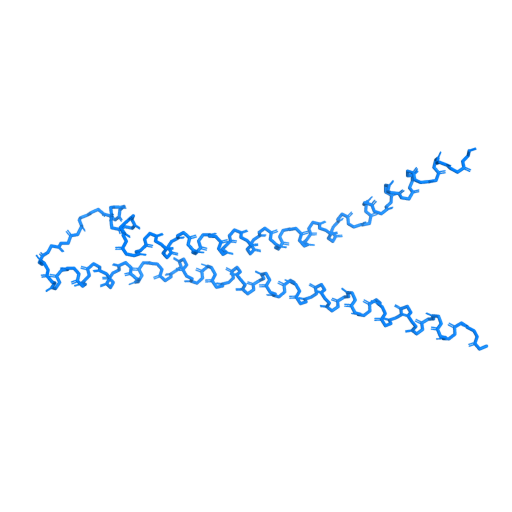E A 1 73 ? 7.112 -3.827 -13.866 1.00 80.06 73 ILE A CA 1
ATOM 571 C C . ILE A 1 73 ? 5.618 -3.972 -13.563 1.00 80.06 73 ILE A C 1
ATOM 573 O O . ILE A 1 73 ? 5.153 -3.532 -12.507 1.00 80.06 73 ILE A O 1
ATOM 577 N N . SER A 1 74 ? 4.879 -4.657 -14.435 1.00 80.25 74 SER A N 1
ATOM 578 C CA . SER A 1 74 ? 3.454 -4.947 -14.238 1.00 80.25 74 SER A CA 1
ATOM 579 C C . SER A 1 74 ? 3.178 -5.699 -12.936 1.00 80.25 74 SER A C 1
ATOM 581 O O . SER A 1 74 ? 2.219 -5.391 -12.228 1.00 80.25 74 SER A O 1
ATOM 583 N N . GLY A 1 75 ? 4.051 -6.640 -12.566 1.00 83.00 75 GLY A N 1
ATOM 584 C CA . GLY A 1 75 ? 3.950 -7.385 -11.313 1.00 83.00 75 GLY A CA 1
ATOM 585 C C . GLY A 1 75 ? 4.115 -6.485 -10.089 1.00 83.00 75 GLY A C 1
ATOM 586 O O . GLY A 1 75 ? 3.317 -6.557 -9.154 1.00 83.00 75 GLY A O 1
ATOM 587 N N . ILE A 1 76 ? 5.103 -5.585 -10.118 1.00 83.62 76 ILE A N 1
ATOM 588 C CA . ILE A 1 76 ? 5.340 -4.607 -9.045 1.00 83.62 76 ILE A CA 1
ATOM 589 C C . ILE A 1 76 ? 4.128 -3.681 -8.896 1.00 83.62 76 ILE A C 1
ATOM 591 O O . ILE A 1 76 ? 3.699 -3.402 -7.776 1.00 83.62 76 ILE A O 1
ATOM 595 N N . LEU A 1 77 ? 3.532 -3.259 -10.013 1.00 83.44 77 LEU A N 1
ATOM 596 C CA . LEU A 1 77 ? 2.358 -2.392 -10.018 1.00 83.44 77 LEU A CA 1
ATOM 597 C C . LEU A 1 77 ? 1.131 -3.061 -9.392 1.00 83.44 77 LEU A C 1
ATOM 599 O O . LEU A 1 77 ? 0.454 -2.452 -8.562 1.00 83.44 77 LEU A O 1
ATOM 603 N N . ILE A 1 78 ? 0.871 -4.325 -9.733 1.00 86.00 78 ILE A N 1
ATOM 604 C CA . ILE A 1 78 ? -0.240 -5.096 -9.159 1.00 86.00 78 ILE A CA 1
ATOM 605 C C . ILE A 1 78 ? -0.054 -5.273 -7.647 1.00 86.00 78 ILE A C 1
ATOM 607 O O . ILE A 1 78 ? -0.998 -5.070 -6.883 1.00 86.00 78 ILE A O 1
ATOM 611 N N . ILE A 1 79 ? 1.161 -5.606 -7.199 1.00 86.06 79 ILE A N 1
ATOM 612 C CA . ILE A 1 79 ? 1.472 -5.772 -5.771 1.00 86.06 79 ILE A CA 1
ATOM 613 C C . ILE A 1 79 ? 1.301 -4.446 -5.022 1.00 86.06 79 ILE A C 1
ATOM 615 O O . ILE A 1 79 ? 0.693 -4.420 -3.949 1.00 86.06 79 ILE A O 1
ATOM 619 N N . ALA A 1 80 ? 1.795 -3.343 -5.590 1.00 84.31 80 ALA A N 1
ATOM 620 C CA . ALA A 1 80 ? 1.667 -2.018 -4.998 1.00 84.31 80 ALA A CA 1
ATOM 621 C C . ALA A 1 80 ? 0.192 -1.622 -4.833 1.00 84.31 80 ALA A C 1
ATOM 623 O O . ALA A 1 80 ? -0.215 -1.243 -3.734 1.00 84.31 80 ALA A O 1
ATOM 624 N N . LEU A 1 81 ? -0.631 -1.800 -5.875 1.00 85.50 81 LEU A N 1
ATOM 625 C CA . LEU A 1 81 ? -2.074 -1.545 -5.816 1.00 85.50 81 LEU A CA 1
ATOM 626 C C . LEU A 1 81 ? -2.784 -2.434 -4.792 1.00 85.50 81 LEU A C 1
ATOM 628 O O . LEU A 1 81 ? -3.608 -1.936 -4.026 1.00 85.50 81 LEU A O 1
ATOM 632 N N . ALA A 1 82 ? -2.462 -3.728 -4.741 1.00 85.94 82 ALA A N 1
ATOM 633 C CA . ALA A 1 82 ? -3.060 -4.649 -3.779 1.00 85.94 82 ALA A CA 1
ATOM 634 C C . ALA A 1 82 ? -2.761 -4.230 -2.330 1.00 85.94 82 ALA A C 1
ATOM 636 O O . ALA A 1 82 ? -3.676 -4.163 -1.507 1.00 85.94 82 ALA A O 1
ATOM 637 N N . LEU A 1 83 ? -1.505 -3.882 -2.022 1.00 82.88 83 LEU A N 1
ATOM 638 C CA . LEU A 1 83 ? -1.106 -3.396 -0.6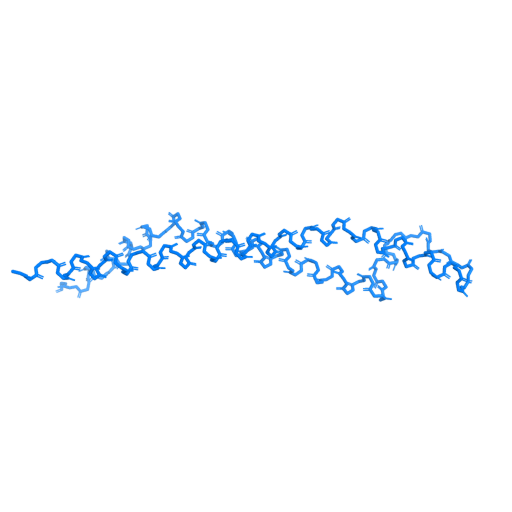96 1.00 82.88 83 LEU A CA 1
ATOM 639 C C . LEU A 1 83 ? -1.815 -2.090 -0.324 1.00 82.88 83 LEU A C 1
ATOM 641 O O . LEU A 1 83 ? -2.278 -1.942 0.809 1.00 82.88 83 LE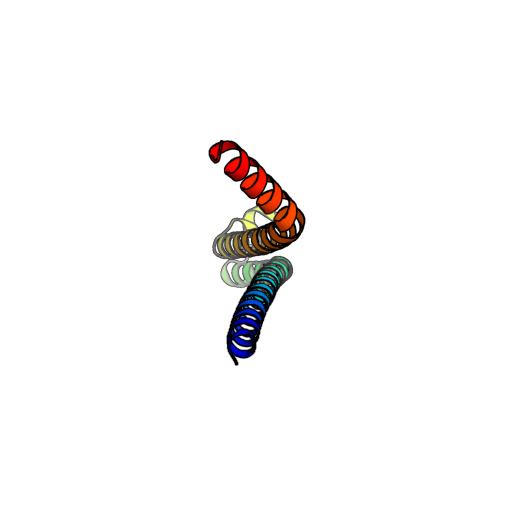U A O 1
ATOM 645 N N . LEU A 1 84 ? -1.945 -1.168 -1.280 1.00 84.56 84 LEU A N 1
ATOM 646 C CA . LEU A 1 84 ? -2.627 0.109 -1.080 1.00 84.56 84 LEU A CA 1
ATOM 647 C C . LEU A 1 84 ? -4.121 -0.096 -0.791 1.00 84.56 84 LEU A C 1
ATOM 649 O O . LEU A 1 84 ? -4.646 0.445 0.181 1.00 84.56 84 LEU A O 1
ATOM 653 N N . LEU A 1 85 ? -4.799 -0.930 -1.586 1.00 85.31 85 LEU A N 1
ATOM 654 C CA . LEU A 1 85 ? -6.221 -1.230 -1.416 1.00 85.31 85 LEU A CA 1
ATOM 655 C C . LEU A 1 85 ? -6.501 -1.937 -0.090 1.00 85.31 85 LEU A C 1
ATOM 657 O O . LEU A 1 85 ? -7.442 -1.561 0.611 1.00 85.31 85 LEU A O 1
ATOM 661 N N . ILE A 1 86 ? -5.682 -2.923 0.285 1.00 85.38 86 ILE A N 1
ATOM 662 C CA . ILE A 1 86 ? -5.817 -3.629 1.566 1.00 85.38 86 ILE A CA 1
ATOM 663 C C . ILE A 1 86 ? -5.571 -2.664 2.734 1.00 85.38 86 ILE A C 1
ATOM 665 O O . ILE A 1 86 ? -6.340 -2.661 3.698 1.00 85.38 86 ILE A O 1
ATOM 669 N N . GLY A 1 87 ? -4.545 -1.811 2.637 1.00 81.94 87 GLY A N 1
ATOM 670 C CA . GLY A 1 87 ? -4.220 -0.807 3.650 1.00 81.94 87 GLY A CA 1
ATOM 671 C C . GLY A 1 87 ? -5.343 0.212 3.859 1.00 81.94 87 GLY A C 1
ATOM 672 O O . GLY A 1 87 ? -5.817 0.388 4.985 1.00 81.94 87 GLY A O 1
ATOM 673 N N . ILE A 1 88 ? -5.830 0.830 2.777 1.00 83.38 88 ILE A N 1
ATOM 674 C CA . ILE A 1 88 ? -6.931 1.807 2.820 1.00 83.38 88 ILE A CA 1
ATOM 675 C C . ILE A 1 88 ? -8.219 1.156 3.321 1.00 83.38 88 ILE A C 1
ATOM 677 O O . ILE A 1 88 ? -8.872 1.697 4.214 1.00 83.38 88 ILE A O 1
ATOM 681 N N . THR A 1 89 ? -8.586 -0.011 2.784 1.00 82.38 89 THR A N 1
ATOM 682 C CA . THR A 1 89 ? -9.813 -0.709 3.192 1.00 82.38 89 THR A CA 1
ATOM 683 C C . THR A 1 89 ? -9.762 -1.055 4.678 1.00 82.38 89 THR A C 1
ATOM 685 O O . THR A 1 89 ? -10.732 -0.817 5.394 1.00 82.38 89 THR A O 1
ATOM 688 N N . GLY A 1 90 ? -8.622 -1.543 5.179 1.00 81.75 90 GLY A N 1
ATOM 689 C CA . GLY A 1 90 ? -8.422 -1.843 6.598 1.00 81.75 90 GLY A CA 1
ATOM 690 C C . GLY A 1 90 ? -8.521 -0.615 7.511 1.00 81.75 90 GLY A C 1
ATOM 691 O O . GLY A 1 90 ? -9.124 -0.693 8.588 1.00 81.75 90 GLY A O 1
ATOM 692 N N . LEU A 1 91 ? -8.000 0.534 7.067 1.00 81.50 91 LEU A N 1
ATOM 693 C CA . LEU A 1 91 ? -8.141 1.818 7.762 1.00 81.50 91 LEU A CA 1
ATOM 694 C C . LEU A 1 91 ? -9.599 2.285 7.804 1.00 81.50 91 LEU A C 1
ATOM 696 O O . LEU A 1 91 ? -10.123 2.549 8.887 1.00 81.50 91 LEU A O 1
ATOM 700 N N . ILE A 1 92 ? -10.276 2.327 6.653 1.00 80.31 92 ILE A N 1
ATOM 701 C CA . ILE A 1 92 ? -11.682 2.746 6.550 1.00 80.31 92 ILE A CA 1
ATOM 702 C C . ILE A 1 92 ? -12.571 1.844 7.408 1.00 80.31 92 ILE A C 1
ATOM 704 O O . ILE A 1 92 ? -13.393 2.341 8.176 1.00 80.31 92 ILE A O 1
ATOM 708 N N . LEU A 1 93 ? -12.385 0.523 7.335 1.00 80.88 93 LEU A N 1
ATOM 709 C CA . LEU A 1 93 ? -13.166 -0.428 8.125 1.00 80.88 93 LEU A CA 1
ATOM 710 C C . LEU A 1 93 ? -12.927 -0.249 9.631 1.00 80.88 93 LEU A C 1
ATOM 712 O O . LEU A 1 93 ? -13.863 -0.392 10.417 1.00 80.88 93 LEU A O 1
ATOM 716 N N . SER A 1 94 ? -11.699 0.080 10.041 1.00 78.12 94 SER A N 1
ATOM 717 C CA . SER A 1 94 ? -11.376 0.357 11.447 1.00 78.12 94 SER A CA 1
ATOM 718 C C . SER A 1 94 ? -12.057 1.637 11.940 1.00 78.12 94 SER A C 1
ATOM 720 O O . SER A 1 94 ? -12.684 1.613 13.000 1.00 78.12 94 SER A O 1
ATOM 722 N N . PHE A 1 95 ? -12.031 2.711 11.143 1.00 75.31 95 PHE A N 1
ATOM 723 C CA . PHE A 1 95 ? -12.713 3.972 11.456 1.00 75.31 95 PHE A CA 1
ATOM 724 C C . PHE A 1 95 ? -14.240 3.834 11.478 1.00 75.31 95 PHE A C 1
ATOM 726 O O . PHE A 1 95 ? -14.903 4.324 12.393 1.00 75.31 95 PHE A O 1
ATOM 733 N N . LEU A 1 96 ? -14.818 3.140 10.493 1.00 76.19 96 LEU A N 1
ATOM 734 C CA . LEU A 1 96 ? -16.255 2.865 10.449 1.00 76.19 96 LEU A CA 1
ATOM 735 C C . LEU A 1 96 ? -16.674 1.996 11.634 1.00 76.19 96 LEU A C 1
ATOM 737 O O . LEU A 1 96 ? -17.670 2.287 12.289 1.00 76.19 96 LEU A O 1
ATOM 741 N N . ARG A 1 97 ? -15.899 0.960 11.968 1.00 71.31 97 ARG A N 1
ATOM 742 C CA . ARG A 1 97 ? -16.191 0.130 13.136 1.00 71.31 97 ARG A CA 1
ATOM 743 C C . ARG A 1 97 ? -16.224 0.953 14.417 1.00 71.31 97 ARG A C 1
ATOM 745 O O . ARG A 1 97 ? -17.075 0.671 15.245 1.00 71.31 97 ARG A O 1
ATOM 752 N N . GLU A 1 98 ? -15.347 1.939 14.592 1.00 70.31 98 GLU A N 1
ATOM 753 C CA . GLU A 1 98 ? -15.404 2.847 15.744 1.00 70.31 98 GLU A CA 1
ATOM 754 C C . GLU A 1 98 ? -16.639 3.741 15.720 1.00 70.31 98 GLU A C 1
ATOM 756 O O . GLU A 1 98 ? -17.392 3.760 16.689 1.00 70.31 98 GLU A O 1
ATOM 761 N N . LYS A 1 99 ? -16.898 4.413 14.596 1.00 71.62 99 LYS A N 1
ATOM 762 C CA . LYS A 1 99 ? -18.013 5.360 14.476 1.00 71.62 99 LYS A CA 1
ATOM 763 C C . LYS A 1 99 ? -19.386 4.702 14.627 1.00 71.62 99 LYS A C 1
ATOM 765 O O . LYS A 1 99 ? -20.322 5.325 15.119 1.00 71.62 99 LYS A O 1
ATOM 770 N N . TYR A 1 100 ? -19.517 3.456 14.183 1.00 73.56 100 TYR A N 1
ATOM 771 C CA . TYR A 1 100 ? -20.779 2.721 14.205 1.00 73.56 100 TYR A CA 1
ATOM 772 C C . TYR A 1 100 ? -20.860 1.699 15.340 1.00 73.56 100 TYR A C 1
ATOM 774 O O . TYR A 1 100 ? -21.905 1.069 15.478 1.00 73.56 100 TYR A O 1
ATOM 782 N N . LYS A 1 101 ? -19.821 1.545 16.176 1.00 71.56 101 LYS A N 1
ATOM 783 C CA . LYS A 1 101 ? -19.814 0.566 17.276 1.00 71.56 101 LYS A CA 1
ATOM 784 C C . LYS A 1 101 ? -21.021 0.744 18.190 1.00 71.56 101 LYS A C 1
ATOM 786 O O . LYS A 1 101 ? -21.732 -0.222 18.447 1.00 71.56 101 LYS A O 1
ATOM 791 N N . ASP A 1 102 ? -21.258 1.984 18.607 1.00 73.75 102 ASP A N 1
ATOM 792 C CA . ASP A 1 102 ? -22.281 2.318 19.597 1.00 73.75 102 ASP A CA 1
ATOM 793 C C . ASP A 1 102 ? -23.689 2.253 18.990 1.00 73.75 102 ASP A C 1
ATOM 795 O O . ASP A 1 102 ? -24.629 1.778 19.624 1.00 73.75 102 ASP A O 1
ATOM 799 N N . LYS A 1 103 ? -23.827 2.630 17.710 1.00 77.38 103 LYS A N 1
ATOM 800 C CA . LYS A 1 103 ? -25.078 2.464 16.953 1.00 77.38 103 LYS A CA 1
ATOM 801 C C . LYS A 1 103 ? -25.430 0.993 16.742 1.00 77.38 103 LYS A C 1
ATOM 803 O O . LYS A 1 103 ? -26.581 0.616 16.914 1.00 77.38 103 LYS A O 1
ATOM 808 N N . ILE A 1 104 ? -24.453 0.163 16.380 1.00 74.06 104 ILE A N 1
ATOM 809 C CA . ILE A 1 104 ? -24.660 -1.272 16.162 1.00 74.06 104 ILE A CA 1
ATOM 810 C C . ILE A 1 104 ? -24.995 -1.960 17.487 1.00 74.06 104 ILE A C 1
ATOM 812 O O . ILE A 1 104 ? -25.923 -2.761 17.527 1.00 74.06 104 ILE A O 1
ATOM 816 N N . SER A 1 105 ? -24.305 -1.627 18.584 1.00 74.56 105 SER A N 1
ATOM 817 C CA . SER A 1 105 ? -24.637 -2.196 19.895 1.00 74.56 105 SER A CA 1
ATOM 818 C C . SER A 1 105 ? -26.017 -1.771 20.385 1.00 74.56 105 SER A C 1
ATOM 820 O O . SER A 1 105 ? -26.722 -2.595 20.958 1.00 74.56 105 SER A O 1
ATOM 822 N N . ALA A 1 106 ? -26.419 -0.520 20.132 1.00 80.06 106 ALA A N 1
ATOM 823 C CA . ALA A 1 106 ? -27.755 -0.042 20.471 1.00 80.06 106 ALA A CA 1
ATOM 824 C C . ALA A 1 106 ? -28.836 -0.807 19.695 1.00 80.06 106 ALA A C 1
ATOM 826 O O . ALA A 1 106 ? -29.755 -1.328 20.311 1.00 80.06 106 ALA A O 1
ATOM 827 N N . ILE A 1 107 ? -28.677 -0.967 18.375 1.00 81.44 107 ILE A N 1
ATOM 828 C CA . ILE A 1 107 ? -29.620 -1.728 17.537 1.00 81.44 107 ILE A CA 1
ATOM 829 C C . ILE A 1 107 ? -29.724 -3.187 17.996 1.00 81.44 107 ILE A C 1
ATOM 831 O O . ILE A 1 107 ? -30.820 -3.728 18.080 1.00 81.44 107 ILE A O 1
ATOM 835 N N . ILE A 1 108 ? -28.599 -3.833 18.318 1.00 77.88 108 ILE A N 1
ATOM 836 C CA . ILE A 1 108 ? -28.602 -5.223 18.795 1.00 77.88 108 ILE A CA 1
ATOM 837 C C . ILE A 1 108 ? -29.316 -5.325 20.147 1.00 77.88 108 ILE A C 1
ATOM 839 O O . ILE A 1 108 ? -30.124 -6.227 20.342 1.00 77.88 108 ILE A O 1
ATOM 843 N N . SER A 1 109 ? -29.038 -4.406 21.073 1.00 78.25 109 SER A N 1
ATOM 844 C CA . SER A 1 109 ? -29.678 -4.398 22.391 1.00 78.25 109 SER A CA 1
ATOM 845 C C . SER A 1 109 ? -31.191 -4.203 22.293 1.00 78.25 109 SER A C 1
ATOM 847 O O . SER A 1 109 ? -31.931 -4.890 22.990 1.00 78.25 109 SER A O 1
ATOM 849 N N . ASP A 1 110 ? -31.633 -3.289 21.430 1.00 85.94 110 ASP A N 1
ATOM 850 C CA . ASP A 1 110 ? -33.047 -2.978 21.197 1.00 85.94 110 ASP A CA 1
ATOM 851 C C . ASP A 1 110 ? -33.780 -4.130 20.487 1.00 85.94 110 ASP A C 1
ATOM 853 O O . ASP A 1 110 ? -34.943 -4.422 20.741 1.00 85.94 110 ASP A O 1
ATOM 857 N N . TRP A 1 111 ? -33.071 -4.866 19.631 1.00 81.44 111 TRP A N 1
ATOM 858 C CA . TRP A 1 111 ? -33.614 -6.059 18.989 1.00 81.44 111 TRP A CA 1
ATOM 859 C C . TRP A 1 111 ? -33.778 -7.232 19.969 1.00 81.44 111 TRP A C 1
ATOM 861 O O . TRP A 1 111 ? -34.765 -7.961 19.904 1.00 81.44 111 TRP A O 1
ATOM 871 N N . PHE A 1 112 ? -32.840 -7.405 20.906 1.00 78.56 112 PHE A N 1
ATOM 872 C CA . PHE A 1 112 ? -32.911 -8.461 21.922 1.00 78.56 112 PHE A CA 1
ATOM 873 C C . PHE A 1 112 ? -33.897 -8.161 23.061 1.00 78.56 112 PHE A C 1
ATOM 875 O O . PHE A 1 112 ? -34.406 -9.104 23.667 1.00 78.56 112 PHE A O 1
ATOM 882 N N . SER A 1 113 ? -34.183 -6.893 23.374 1.00 78.44 113 SER A N 1
ATOM 883 C CA . SER A 1 113 ? -35.196 -6.538 24.381 1.00 78.44 113 SER A CA 1
ATOM 884 C C . SER A 1 113 ? -36.606 -6.932 23.934 1.00 78.44 113 SER A C 1
ATOM 886 O O . SER A 1 113 ? -37.366 -7.447 24.749 1.00 78.44 113 SER A O 1
ATOM 888 N N . GLY A 1 114 ? -36.919 -6.799 22.640 1.00 80.88 114 GLY A N 1
ATOM 889 C CA . GLY A 1 114 ? -38.212 -7.196 22.068 1.00 80.88 114 GLY A CA 1
ATOM 890 C C . GLY A 1 114 ? -38.476 -8.708 22.023 1.00 80.88 114 GLY A C 1
ATOM 891 O O . GLY A 1 114 ? -39.599 -9.116 21.767 1.00 80.88 114 GLY A O 1
ATOM 892 N N . TRP A 1 115 ? -37.469 -9.550 22.276 1.00 73.75 115 TRP A N 1
ATOM 893 C CA . TRP A 1 115 ? -37.620 -11.013 22.373 1.00 73.75 115 TRP A CA 1
ATOM 894 C C . TRP A 1 115 ? -37.901 -11.503 23.801 1.00 73.75 115 TRP A C 1
ATOM 896 O O . TRP A 1 115 ? -37.987 -12.710 24.029 1.00 73.75 115 TRP A O 1
ATOM 906 N N . LYS A 1 116 ? -37.939 -10.590 24.778 1.00 65.50 116 LYS A N 1
ATOM 907 C CA . LYS A 1 116 ? -38.051 -10.915 26.207 1.00 65.50 116 LYS A CA 1
ATOM 908 C C . LYS A 1 116 ? -39.453 -10.693 26.788 1.00 65.50 116 LYS A C 1
ATOM 910 O O . LYS A 1 116 ? -39.634 -10.971 27.973 1.00 65.50 116 LYS A O 1
ATOM 915 N N . GLU A 1 117 ? -40.387 -10.200 25.975 1.00 53.62 117 GLU A N 1
ATOM 916 C CA . GLU A 1 117 ? -41.839 -10.213 26.226 1.00 53.62 117 GLU A CA 1
ATOM 917 C C . GLU A 1 117 ? -42.464 -11.507 25.693 1.00 53.62 117 GLU A C 1
ATOM 919 O O . GLU A 1 117 ? -43.372 -12.031 26.377 1.00 53.62 117 GLU A O 1
#

Sequence (117 aa):
MTADYIIKGEDAKNQKTTFDKRVKLIIFGVMSGIGAVLCCLLPLFASIYQQSEFNSWGSCYSNANNYITEWPISGILIIALALLLIGITGLILSFLREKYKDKISAIISDWFSGWKE

Secondary structure (DSSP, 8-state):
--HHHHHHHHHHHHHHHHHHHHHHHHHHHHHHHHHHHHHHHHHHHHHHHHHHHHHHHS---S-HHHHHTSTTHHHHHHHHHHHHHHHHHHHHHHHHHHHHHHHHHHHHHHHHHT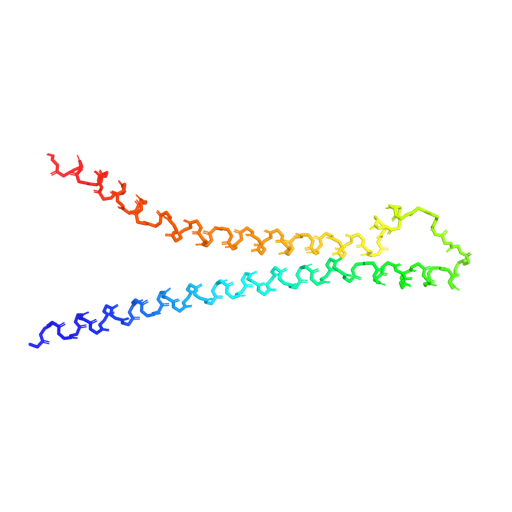T--